Protein AF-A0A2G9TS19-F1 (afdb_monomer_lite)

Radius of gyration: 17.29 Å; chains: 1; bounding box: 37×50×52 Å

InterPro domains:
  IPR014044 CAP domain [PF00188] (20-133)
  IPR035940 CAP superfamily [G3DSA:3.40.33.10] (3-143)
  IPR035940 CAP superfamily [SSF55797] (20-141)

Structure (mmCIF, N/CA/C/O backbone):
data_AF-A0A2G9TS19-F1
#
_entry.id   AF-A0A2G9TS19-F1
#
loop_
_atom_site.group_PDB
_atom_site.id
_atom_site.type_symbol
_atom_site.label_atom_id
_atom_site.label_alt_id
_atom_site.label_comp_id
_atom_site.label_asym_id
_atom_site.label_entity_id
_atom_site.label_seq_id
_atom_site.pdbx_PDB_ins_code
_atom_site.Cartn_x
_atom_site.Cartn_y
_atom_site.Cartn_z
_atom_site.occupancy
_atom_site.B_iso_or_equiv
_atom_site.auth_seq_id
_atom_site.auth_comp_id
_atom_site.auth_asym_id
_atom_site.auth_atom_id
_atom_site.pdbx_PDB_model_num
ATOM 1 N N . MET A 1 1 ? 14.773 34.772 13.273 1.00 31.61 1 MET A N 1
ATOM 2 C CA . MET A 1 1 ? 13.857 34.567 12.132 1.00 31.61 1 MET A CA 1
ATOM 3 C C . MET A 1 1 ? 13.260 33.200 12.382 1.00 31.61 1 MET A C 1
ATOM 5 O O . MET A 1 1 ? 13.801 32.206 11.925 1.00 31.61 1 MET A O 1
ATOM 9 N N . ASP A 1 2 ? 12.284 33.171 13.287 1.00 27.72 2 ASP A N 1
ATOM 10 C CA . ASP A 1 2 ? 11.732 31.943 13.853 1.00 27.72 2 ASP A CA 1
ATOM 11 C C . ASP A 1 2 ? 10.590 31.447 12.974 1.00 27.72 2 ASP A C 1
ATOM 13 O O . ASP A 1 2 ? 9.662 32.193 12.662 1.00 27.72 2 ASP A O 1
ATOM 17 N N . ILE A 1 3 ? 10.690 30.190 12.556 1.00 34.50 3 ILE A N 1
ATOM 18 C CA . ILE A 1 3 ? 9.615 29.451 11.905 1.00 34.50 3 ILE A CA 1
ATOM 19 C C . ILE A 1 3 ? 8.930 28.673 13.028 1.00 34.50 3 ILE A C 1
ATOM 21 O O . ILE A 1 3 ? 9.513 27.746 13.585 1.00 34.50 3 ILE A O 1
ATOM 25 N N . THR A 1 4 ? 7.720 29.079 13.404 1.00 34.38 4 THR A N 1
ATOM 26 C CA . THR A 1 4 ? 6.862 28.320 14.318 1.00 34.38 4 THR A CA 1
ATOM 27 C C . THR A 1 4 ? 6.259 27.145 13.554 1.00 34.38 4 THR A C 1
ATOM 29 O O . THR A 1 4 ? 5.317 27.317 12.780 1.00 34.38 4 THR A O 1
ATOM 32 N N . ASP A 1 5 ? 6.837 25.965 13.746 1.00 35.53 5 ASP A N 1
ATOM 33 C CA . ASP A 1 5 ? 6.286 24.688 13.304 1.00 35.53 5 ASP A CA 1
ATOM 34 C C . ASP A 1 5 ? 5.211 24.259 14.319 1.00 35.53 5 ASP A C 1
ATOM 36 O O . ASP A 1 5 ? 5.504 23.656 15.352 1.00 35.53 5 ASP A O 1
ATOM 40 N N . GLU A 1 6 ? 3.956 24.663 14.092 1.00 36.78 6 GLU A N 1
ATOM 41 C CA . GLU A 1 6 ? 2.808 24.144 14.845 1.00 36.78 6 GLU A CA 1
ATOM 42 C C . GLU A 1 6 ? 2.527 22.700 14.401 1.00 36.78 6 GLU A C 1
ATOM 44 O O . GLU A 1 6 ? 1.598 22.412 13.644 1.00 36.78 6 GLU A O 1
ATOM 49 N N . GLY A 1 7 ? 3.367 21.776 14.871 1.00 35.38 7 GLY A N 1
ATOM 50 C CA . GLY A 1 7 ? 3.119 20.345 14.783 1.00 35.38 7 GLY A CA 1
ATOM 51 C C . GLY A 1 7 ? 1.846 19.993 15.553 1.00 35.38 7 GLY A C 1
ATOM 52 O O . GLY A 1 7 ? 1.755 20.192 16.764 1.00 35.38 7 GLY A O 1
ATOM 53 N N . VAL A 1 8 ? 0.840 19.481 14.844 1.00 40.09 8 VAL A N 1
ATOM 54 C CA . VAL A 1 8 ? -0.404 18.974 15.433 1.00 40.09 8 VAL A CA 1
ATOM 55 C C . VAL A 1 8 ? -0.079 17.690 16.200 1.00 40.09 8 VAL A C 1
ATOM 57 O O . VAL A 1 8 ? 0.056 16.622 15.607 1.00 40.09 8 VAL A O 1
ATOM 60 N N . TYR A 1 9 ? 0.062 17.790 17.521 1.00 40.66 9 TYR A N 1
ATOM 61 C CA . TYR A 1 9 ? 0.188 16.625 18.395 1.00 40.66 9 TYR A CA 1
ATOM 62 C C . TYR A 1 9 ? -1.145 15.868 18.419 1.00 40.66 9 TYR A C 1
ATOM 64 O O . TYR A 1 9 ? -2.162 16.403 18.860 1.00 40.66 9 TYR A O 1
ATOM 72 N N . LEU A 1 10 ? -1.158 14.619 17.941 1.00 47.22 10 LEU A N 1
ATOM 73 C CA . LEU A 1 10 ? -2.278 13.707 18.184 1.00 47.22 10 LEU A CA 1
ATOM 74 C C . LEU A 1 10 ? -2.432 13.546 19.709 1.00 47.22 10 LEU A C 1
ATOM 76 O O . LEU A 1 10 ? -1.414 13.414 20.393 1.00 47.22 10 LEU A O 1
ATOM 80 N N . PRO A 1 11 ? -3.658 13.603 20.265 1.00 46.97 11 PRO A N 1
ATOM 81 C CA . PRO A 1 11 ? -3.853 13.450 21.704 1.00 46.97 11 PRO A CA 1
ATOM 82 C C . PRO A 1 11 ? -3.245 12.122 22.182 1.00 46.97 11 PRO A C 1
ATOM 84 O O . PRO A 1 11 ? -3.285 11.138 21.447 1.00 46.97 11 PRO A O 1
ATOM 87 N N . GLU A 1 12 ? -2.703 12.096 23.406 1.00 43.81 12 GLU A N 1
ATOM 88 C CA . GLU A 1 12 ? -2.077 10.933 24.069 1.00 43.81 12 GLU A CA 1
ATOM 89 C C . GLU A 1 12 ? -3.069 9.779 24.367 1.00 43.81 12 GLU A C 1
ATOM 91 O O . GLU A 1 12 ? -3.023 9.131 25.415 1.00 43.81 12 GLU A O 1
ATOM 96 N N . GLU A 1 13 ? -3.994 9.469 23.461 1.00 48.56 13 GLU A N 1
ATOM 97 C CA . GLU A 1 13 ? -4.680 8.183 23.464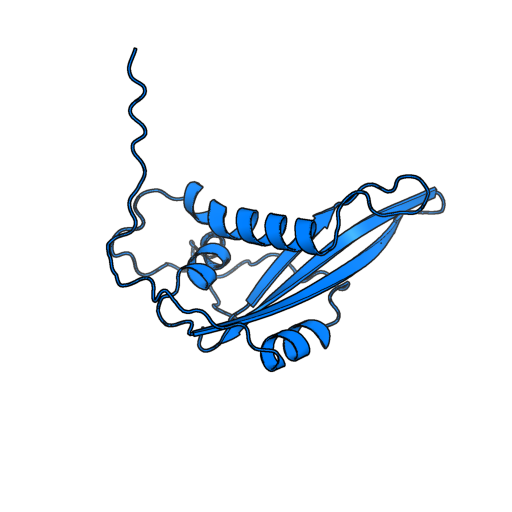 1.00 48.56 13 GLU A CA 1
ATOM 98 C C . GLU A 1 13 ? -3.676 7.119 23.030 1.00 48.56 13 GLU A C 1
ATOM 100 O O . GLU A 1 13 ? -3.582 6.794 21.854 1.00 48.56 13 GLU A O 1
ATOM 105 N N . LYS A 1 14 ? -2.887 6.639 24.004 1.00 44.81 14 LYS A N 1
ATOM 106 C CA . LYS A 1 14 ? -2.014 5.454 23.971 1.00 44.81 14 LYS A CA 1
ATOM 107 C C . LYS A 1 14 ? -1.903 4.827 22.577 1.00 44.81 14 LYS A C 1
ATOM 109 O O . LYS A 1 14 ? -2.549 3.813 22.300 1.00 44.81 14 LYS A O 1
ATOM 114 N N . LEU A 1 15 ? -1.060 5.406 21.720 1.00 50.53 15 LEU A N 1
ATOM 115 C CA . LEU A 1 15 ? -0.482 4.665 20.606 1.00 50.53 15 LEU A CA 1
ATOM 116 C C . LEU A 1 15 ? 0.219 3.472 21.261 1.00 50.53 15 LEU A C 1
ATOM 118 O O . LEU A 1 15 ? 1.253 3.637 21.904 1.00 50.53 15 LEU A O 1
ATOM 122 N N . LYS A 1 16 ? -0.414 2.292 21.247 1.00 50.72 16 LYS A N 1
ATOM 123 C CA . LYS A 1 16 ? 0.218 1.072 21.749 1.00 50.72 16 LYS A CA 1
ATOM 124 C C . LYS A 1 16 ? 1.478 0.877 20.908 1.00 50.72 16 LYS A C 1
ATOM 126 O O . LYS A 1 16 ? 1.375 0.689 19.702 1.00 50.72 16 LYS A O 1
ATOM 131 N N . GLU A 1 17 ? 2.637 0.905 21.557 1.00 57.22 17 GLU A N 1
ATOM 132 C CA . GLU A 1 17 ? 3.958 0.802 20.919 1.00 57.22 17 GLU A CA 1
ATOM 133 C C . GLU A 1 17 ? 4.205 -0.519 20.166 1.00 57.22 17 GLU A C 1
ATOM 135 O O . GLU A 1 17 ? 5.204 -0.629 19.465 1.00 57.22 17 GLU A O 1
ATOM 140 N N . ASN A 1 18 ? 3.304 -1.505 20.234 1.00 65.94 18 ASN A N 1
ATOM 141 C CA . ASN A 1 18 ? 3.554 -2.852 19.721 1.00 65.94 18 ASN A CA 1
ATOM 142 C C . ASN A 1 18 ? 2.454 -3.310 18.750 1.00 65.94 18 ASN A C 1
ATOM 144 O O . ASN A 1 18 ? 1.626 -4.149 19.100 1.00 65.94 18 ASN A O 1
ATOM 148 N N . GLN A 1 19 ? 2.439 -2.766 17.530 1.00 76.88 19 GLN A N 1
ATOM 149 C CA . GLN A 1 19 ? 1.893 -3.523 16.400 1.00 76.88 19 GLN A CA 1
ATOM 150 C C . GLN A 1 19 ? 2.912 -4.605 16.040 1.00 76.88 19 GLN A C 1
ATOM 152 O O . GLN A 1 19 ? 4.034 -4.294 15.643 1.00 76.88 19 GLN A O 1
ATOM 157 N N . GLU A 1 20 ? 2.541 -5.869 16.209 1.00 89.69 20 GLU A N 1
ATOM 158 C CA . GLU A 1 20 ? 3.404 -6.996 15.866 1.00 89.69 20 GLU A CA 1
ATOM 159 C C . GLU A 1 20 ? 3.247 -7.373 14.391 1.00 89.69 20 GLU A C 1
ATOM 161 O O . GLU A 1 20 ? 2.183 -7.220 13.784 1.00 89.69 20 GLU A O 1
ATOM 166 N N . TYR A 1 21 ? 4.322 -7.870 13.788 1.00 90.44 21 TYR A N 1
ATOM 167 C CA . TYR A 1 21 ? 4.238 -8.408 12.440 1.00 90.44 21 TYR A CA 1
ATOM 168 C C . TYR A 1 21 ? 3.600 -9.802 12.473 1.00 90.44 21 TYR A C 1
ATOM 170 O O . TYR A 1 21 ? 4.055 -10.675 13.211 1.00 90.44 21 TYR A O 1
ATOM 178 N N . ASP A 1 22 ? 2.565 -10.018 11.664 1.00 95.44 22 ASP A N 1
ATOM 179 C CA . ASP A 1 22 ? 1.796 -11.263 11.621 1.00 95.44 22 ASP A CA 1
ATOM 180 C C . ASP A 1 22 ? 1.935 -11.938 10.247 1.00 95.44 22 ASP A C 1
ATOM 182 O O . ASP A 1 22 ? 1.425 -11.463 9.225 1.00 95.44 22 ASP A O 1
ATOM 186 N N . CYS A 1 23 ? 2.613 -13.088 10.236 1.00 94.94 23 CYS A N 1
ATOM 187 C CA . CYS A 1 23 ? 2.866 -13.873 9.030 1.00 94.94 23 CYS A CA 1
ATOM 188 C C . CYS A 1 23 ? 1.587 -14.427 8.379 1.00 94.94 23 CYS A C 1
ATOM 190 O O . CYS A 1 23 ? 1.579 -14.703 7.180 1.00 94.94 23 CYS A O 1
ATOM 192 N N . ASP A 1 24 ? 0.505 -14.631 9.130 1.00 96.75 24 ASP A N 1
ATOM 193 C CA . ASP A 1 24 ? -0.763 -15.090 8.565 1.00 96.75 24 ASP A CA 1
ATOM 194 C C . ASP A 1 24 ? -1.521 -13.934 7.903 1.00 96.75 24 ASP A C 1
ATOM 196 O O . ASP A 1 24 ? -2.157 -14.135 6.862 1.00 96.75 24 ASP A O 1
ATOM 200 N N . LEU A 1 25 ? -1.384 -12.704 8.413 1.00 95.81 25 LEU A N 1
ATOM 201 C CA . LEU A 1 25 ? -1.838 -11.499 7.708 1.00 95.81 25 LEU A CA 1
ATOM 202 C C . LEU A 1 25 ? -1.014 -11.222 6.442 1.00 95.81 25 LEU A C 1
ATOM 204 O O . LEU A 1 25 ? -1.596 -10.847 5.422 1.00 95.81 25 LEU A O 1
ATOM 208 N N . GLU A 1 26 ? 0.301 -11.457 6.463 1.00 95.81 26 GLU A N 1
ATOM 209 C CA . GLU A 1 26 ? 1.149 -11.405 5.262 1.00 95.81 26 GLU A CA 1
ATOM 210 C C . GLU A 1 26 ? 0.681 -12.424 4.226 1.00 95.81 26 GLU A C 1
ATOM 212 O O . GLU A 1 26 ? 0.398 -12.057 3.086 1.00 95.81 26 GLU A O 1
ATOM 217 N N . LYS A 1 27 ? 0.523 -13.697 4.618 1.00 96.06 27 LYS A N 1
ATOM 218 C CA . LYS A 1 27 ? -0.009 -14.727 3.716 1.00 96.06 27 LYS A CA 1
ATOM 219 C C . LYS A 1 27 ? -1.361 -14.300 3.171 1.00 96.06 27 LYS A C 1
ATOM 221 O O . LYS A 1 27 ? -1.593 -14.420 1.973 1.00 96.06 27 LYS A O 1
ATOM 226 N N . LYS A 1 28 ? -2.261 -13.787 4.011 1.00 95.62 28 LYS A N 1
ATOM 227 C CA . LYS A 1 28 ? -3.568 -13.289 3.568 1.00 95.62 28 LYS A CA 1
ATOM 228 C C . LYS A 1 28 ? -3.432 -12.182 2.520 1.00 95.62 28 LYS A C 1
ATOM 230 O O . LYS A 1 28 ? -4.212 -12.178 1.569 1.00 95.62 28 LYS A O 1
ATOM 235 N N . ALA A 1 29 ? -2.473 -11.268 2.681 1.00 95.69 29 ALA A N 1
ATOM 236 C CA . ALA A 1 29 ? -2.153 -10.258 1.678 1.00 95.69 29 ALA A CA 1
ATOM 237 C C . ALA A 1 29 ? -1.646 -10.908 0.383 1.00 95.69 29 ALA A C 1
ATOM 239 O O . ALA A 1 29 ? -2.220 -10.656 -0.670 1.00 95.69 29 ALA A O 1
ATOM 240 N N . ALA A 1 30 ? -0.656 -11.797 0.471 1.00 93.44 30 ALA A N 1
ATOM 241 C CA . ALA A 1 30 ? -0.008 -12.446 -0.670 1.00 93.44 30 ALA A CA 1
ATOM 242 C C . ALA A 1 30 ? -0.925 -13.391 -1.470 1.00 93.44 30 ALA A C 1
ATOM 244 O O . ALA A 1 30 ? -0.696 -13.606 -2.654 1.00 93.44 30 ALA A O 1
ATOM 245 N N . HIS A 1 31 ? -1.973 -13.949 -0.853 1.00 93.19 31 HIS A N 1
ATOM 246 C CA . HIS A 1 31 ? -2.976 -14.766 -1.553 1.00 93.19 31 HIS A CA 1
ATOM 247 C C . HIS A 1 31 ? -3.978 -13.936 -2.375 1.00 93.19 31 HIS A C 1
ATOM 249 O O . HIS A 1 31 ? -4.804 -14.512 -3.084 1.00 93.19 31 HIS A O 1
ATOM 255 N N . GLN A 1 32 ? -3.971 -12.604 -2.262 1.00 92.25 32 GLN A N 1
ATOM 256 C CA . GLN A 1 32 ? -4.761 -11.750 -3.149 1.00 92.25 32 GLN A CA 1
ATOM 257 C C . GLN A 1 32 ? -4.058 -11.608 -4.503 1.00 92.25 32 GLN A C 1
ATOM 259 O O . GLN A 1 32 ? -2.835 -11.647 -4.587 1.00 92.25 32 GLN A O 1
ATOM 264 N N . ASP A 1 33 ? -4.822 -11.367 -5.567 1.00 91.62 33 ASP A N 1
ATOM 265 C CA . ASP A 1 33 ? -4.244 -10.872 -6.817 1.00 91.62 33 ASP A CA 1
ATOM 266 C C . ASP A 1 33 ? -3.913 -9.379 -6.656 1.00 91.62 33 ASP A C 1
ATOM 268 O O . ASP A 1 33 ? -4.773 -8.512 -6.831 1.00 91.62 33 ASP A O 1
ATOM 272 N N . LEU A 1 34 ? -2.668 -9.086 -6.264 1.00 90.44 34 LEU A N 1
ATOM 273 C CA . LEU A 1 34 ? -2.184 -7.721 -6.033 1.00 90.44 34 LEU A CA 1
ATOM 274 C C . LEU A 1 34 ? -2.134 -6.884 -7.320 1.00 90.44 34 LEU A C 1
ATOM 276 O O . LEU A 1 34 ? -2.251 -5.655 -7.265 1.00 90.44 34 LEU A O 1
ATOM 280 N N . CYS A 1 35 ? -1.960 -7.524 -8.477 1.00 91.94 35 CYS A N 1
ATOM 281 C CA . CYS A 1 35 ? -1.836 -6.817 -9.745 1.00 91.94 35 CYS A CA 1
ATOM 282 C C . CYS A 1 35 ? -3.186 -6.393 -10.322 1.00 91.94 35 CYS A C 1
ATOM 284 O O . CYS A 1 35 ? -3.240 -5.418 -11.080 1.00 91.94 35 CYS A O 1
ATOM 286 N N . THR A 1 36 ? -4.283 -7.005 -9.878 1.00 92.62 36 THR A N 1
ATOM 287 C CA . THR A 1 36 ? -5.623 -6.459 -10.090 1.00 92.62 36 THR A CA 1
ATOM 288 C C . THR A 1 36 ? -5.849 -5.237 -9.196 1.00 92.62 36 THR A C 1
ATOM 290 O O . THR A 1 36 ? -6.079 -5.335 -7.990 1.00 92.62 36 THR A O 1
ATOM 293 N N . LYS A 1 37 ? -5.821 -4.040 -9.802 1.00 90.56 37 LYS A N 1
ATOM 294 C CA . LYS A 1 37 ? -6.006 -2.783 -9.065 1.00 90.56 37 LYS A CA 1
ATOM 295 C C . LYS A 1 37 ? -7.364 -2.732 -8.362 1.00 90.56 37 LYS A C 1
ATOM 297 O O . LYS A 1 37 ? -8.410 -2.592 -8.990 1.00 90.56 37 LYS A O 1
ATOM 302 N N . ILE A 1 38 ? -7.320 -2.728 -7.036 1.00 90.50 38 ILE A N 1
ATOM 303 C CA . ILE A 1 38 ? -8.427 -2.367 -6.154 1.00 90.50 38 ILE A CA 1
ATOM 304 C C . ILE A 1 38 ? -8.859 -0.920 -6.469 1.00 90.50 38 ILE A C 1
ATOM 306 O O . ILE A 1 38 ? -8.019 -0.013 -6.397 1.00 90.50 38 ILE A O 1
ATOM 310 N N . PRO A 1 39 ? -10.148 -0.679 -6.784 1.00 89.38 39 PRO A N 1
ATOM 311 C CA . PRO A 1 39 ? -10.675 0.661 -7.025 1.00 89.38 39 PRO A CA 1
ATOM 312 C C . PRO A 1 39 ? -10.422 1.610 -5.845 1.00 89.38 39 PRO A C 1
ATOM 314 O O . PRO A 1 39 ? -10.358 1.148 -4.703 1.00 89.38 39 PRO A O 1
ATOM 317 N N . PRO A 1 40 ? -10.297 2.930 -6.066 1.00 87.12 40 PRO A N 1
ATOM 318 C CA . PRO A 1 40 ? -10.208 3.902 -4.978 1.00 87.12 40 PRO A CA 1
ATOM 319 C C . PRO A 1 40 ? -11.399 3.797 -4.017 1.00 87.12 40 PRO A C 1
ATOM 321 O O . PRO A 1 40 ? -12.517 3.506 -4.437 1.00 87.12 40 PRO A O 1
ATOM 324 N N . ARG A 1 41 ? -11.169 4.076 -2.729 1.00 86.94 41 ARG A N 1
ATOM 325 C CA . ARG A 1 41 ? -12.249 4.153 -1.733 1.00 86.94 41 ARG A CA 1
ATOM 326 C C . ARG A 1 41 ? -13.208 5.286 -2.092 1.00 86.94 41 ARG A C 1
ATOM 328 O O . ARG A 1 41 ? -12.762 6.386 -2.414 1.00 86.94 41 ARG A O 1
ATOM 335 N N . THR A 1 42 ? -14.503 5.015 -1.993 1.00 87.56 42 THR A N 1
ATOM 336 C CA . THR A 1 42 ? -15.579 5.992 -2.225 1.00 87.56 42 THR A CA 1
ATOM 337 C C . THR A 1 42 ? -16.418 6.252 -0.975 1.00 87.56 42 THR A C 1
ATOM 339 O O . THR A 1 42 ? -17.220 7.181 -0.958 1.00 87.56 42 THR A O 1
ATOM 342 N N . ASP A 1 43 ? -16.232 5.444 0.067 1.00 85.94 43 ASP A N 1
ATOM 343 C CA . ASP A 1 43 ? -17.001 5.438 1.302 1.00 85.94 43 ASP A CA 1
ATOM 344 C C . ASP A 1 43 ? -16.144 5.051 2.517 1.00 85.94 43 ASP A C 1
ATOM 346 O O . ASP A 1 43 ? -15.027 4.536 2.407 1.00 85.94 43 ASP A O 1
ATOM 350 N N . PHE A 1 44 ? -16.665 5.360 3.707 1.00 82.56 44 PHE A N 1
ATOM 351 C CA . PHE A 1 44 ? -16.005 5.055 4.971 1.00 82.56 44 PHE A CA 1
ATOM 352 C C . PHE A 1 44 ? -16.343 3.626 5.399 1.00 82.56 44 PHE A C 1
ATOM 354 O O . PHE A 1 44 ? -17.246 3.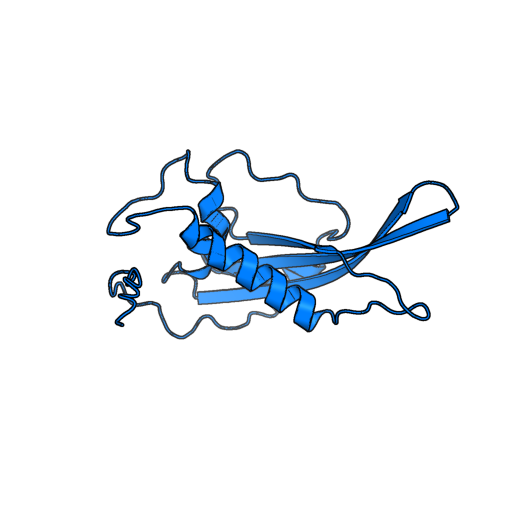403 6.204 1.00 82.56 44 PHE A O 1
ATOM 361 N N . GLU A 1 45 ? -15.635 2.657 4.826 1.00 83.38 45 GLU A N 1
ATOM 362 C CA . GLU A 1 45 ? -15.708 1.257 5.234 1.00 83.38 45 GLU A CA 1
ATOM 363 C C . GLU A 1 45 ? -14.330 0.789 5.742 1.00 83.38 45 GLU A C 1
ATOM 365 O O . GLU A 1 45 ? -13.392 0.639 4.945 1.00 83.38 45 GLU A O 1
ATOM 370 N N . PRO A 1 46 ? -14.164 0.565 7.061 1.00 74.75 46 PRO A N 1
ATOM 371 C CA . PRO A 1 46 ? -12.916 0.067 7.625 1.00 74.75 46 PRO A CA 1
ATOM 372 C C . PRO A 1 46 ? -12.761 -1.423 7.295 1.00 74.75 46 PRO A C 1
ATOM 374 O O . PRO A 1 46 ? -13.076 -2.308 8.080 1.00 74.75 46 PRO A O 1
ATOM 377 N N . ARG A 1 47 ? -12.260 -1.720 6.092 1.00 80.75 47 ARG A N 1
ATOM 378 C CA . ARG A 1 47 ? -12.029 -3.099 5.616 1.00 80.75 47 ARG A CA 1
ATOM 379 C C . ARG A 1 47 ? -10.776 -3.760 6.203 1.00 80.75 47 ARG A C 1
ATOM 381 O O . ARG A 1 47 ? -10.349 -4.802 5.709 1.00 80.75 47 ARG A O 1
ATOM 388 N N . GLY A 1 48 ? -10.138 -3.127 7.187 1.00 88.88 48 GLY A N 1
ATOM 389 C CA . GLY A 1 48 ? -8.918 -3.629 7.815 1.00 88.88 48 GLY A CA 1
ATOM 390 C C . GLY A 1 48 ? -7.742 -3.810 6.863 1.00 88.88 48 GLY A C 1
ATOM 391 O O . GLY A 1 48 ? -6.950 -4.732 7.040 1.00 88.88 48 GLY A O 1
ATOM 392 N N . ARG A 1 49 ? -7.652 -2.977 5.820 1.00 93.38 49 ARG A N 1
ATOM 393 C CA . ARG A 1 49 ? -6.586 -3.066 4.821 1.00 93.38 49 ARG A CA 1
ATOM 394 C C . ARG A 1 49 ? -6.198 -1.719 4.244 1.00 93.38 49 ARG A C 1
ATOM 396 O O . ARG A 1 49 ? -7.066 -0.864 4.040 1.00 93.38 49 ARG A O 1
ATOM 403 N N . ASN A 1 50 ? -4.929 -1.601 3.877 1.00 95.62 50 ASN A N 1
ATOM 404 C CA . ASN A 1 50 ? -4.372 -0.510 3.090 1.00 95.62 50 ASN A CA 1
ATOM 405 C C . ASN A 1 50 ? -3.724 -1.030 1.816 1.00 95.62 50 ASN A C 1
ATOM 407 O O . ASN A 1 50 ? -3.193 -2.131 1.802 1.00 95.62 50 ASN A O 1
ATOM 411 N N . TYR A 1 51 ? -3.809 -0.248 0.741 1.00 96.38 51 TYR A N 1
ATOM 412 C CA . TYR A 1 51 ? -3.211 -0.598 -0.541 1.00 96.38 51 TYR A CA 1
ATOM 413 C C . TYR A 1 51 ? -2.662 0.639 -1.248 1.00 96.38 51 TYR A C 1
ATOM 415 O O . TYR A 1 51 ? -3.187 1.743 -1.072 1.00 96.38 51 TYR A O 1
ATOM 423 N N . ALA A 1 52 ? -1.606 0.443 -2.030 1.00 96.38 52 ALA A N 1
ATOM 424 C CA . ALA A 1 52 ? -0.951 1.473 -2.827 1.00 96.38 52 ALA A CA 1
ATOM 425 C C . ALA A 1 52 ? -0.366 0.873 -4.112 1.00 96.38 52 ALA A C 1
ATOM 427 O O . ALA A 1 52 ? -0.119 -0.330 -4.194 1.00 96.38 52 ALA A O 1
ATOM 428 N N . TYR A 1 53 ? -0.137 1.729 -5.109 1.00 95.94 53 TYR A N 1
ATOM 429 C CA . TYR A 1 53 ? 0.466 1.351 -6.387 1.00 95.94 53 TYR A CA 1
ATOM 430 C C . TYR A 1 53 ? 1.609 2.310 -6.706 1.00 95.94 53 TYR A C 1
ATOM 432 O O . TYR A 1 53 ? 1.377 3.417 -7.195 1.00 95.94 53 TYR A O 1
ATOM 440 N N . ILE A 1 54 ? 2.837 1.888 -6.426 1.00 95.75 54 ILE A N 1
ATOM 441 C CA . ILE A 1 54 ? 4.027 2.732 -6.519 1.00 95.75 54 ILE A CA 1
ATOM 442 C C . ILE A 1 54 ? 4.681 2.520 -7.878 1.00 95.75 54 ILE A C 1
ATOM 444 O O . ILE A 1 54 ? 5.195 1.445 -8.180 1.00 95.75 54 ILE A O 1
ATOM 448 N N . THR A 1 55 ? 4.645 3.541 -8.731 1.00 93.56 55 THR A N 1
ATOM 449 C CA . THR A 1 55 ? 5.264 3.453 -10.061 1.00 93.56 55 THR A CA 1
ATOM 450 C C . THR A 1 55 ? 6.780 3.400 -9.926 1.00 93.56 55 THR A C 1
ATOM 452 O O . THR A 1 55 ? 7.360 4.166 -9.160 1.00 93.56 55 THR A O 1
ATOM 455 N N . THR A 1 56 ? 7.430 2.532 -10.700 1.00 90.44 56 THR A N 1
ATOM 456 C CA . THR A 1 56 ? 8.891 2.445 -10.731 1.00 90.44 56 THR A CA 1
ATOM 457 C C . THR A 1 56 ? 9.406 2.493 -12.169 1.00 90.44 56 THR A C 1
ATOM 459 O O . THR A 1 56 ? 8.895 1.766 -13.029 1.00 90.44 56 THR A O 1
ATOM 462 N N . PRO A 1 57 ? 10.390 3.357 -12.481 1.00 87.19 57 PRO A N 1
ATOM 463 C CA . PRO A 1 57 ? 11.051 3.303 -13.772 1.00 87.19 57 PRO A CA 1
ATOM 464 C C . PRO A 1 57 ? 11.891 2.027 -13.891 1.00 87.19 57 PRO A C 1
ATOM 466 O O . PRO A 1 57 ? 12.281 1.412 -12.895 1.00 87.19 57 PRO A O 1
ATOM 469 N N . ILE A 1 58 ? 12.184 1.645 -15.135 1.00 84.56 58 ILE A N 1
ATOM 470 C CA . ILE A 1 58 ? 13.042 0.504 -15.451 1.00 84.56 58 ILE A CA 1
ATOM 471 C C . ILE A 1 58 ? 14.343 1.006 -16.044 1.00 84.56 58 ILE A C 1
ATOM 473 O O . ILE A 1 58 ? 14.344 1.673 -17.076 1.00 84.56 58 ILE A O 1
ATOM 477 N N . LEU A 1 59 ? 15.446 0.641 -15.401 1.00 85.62 59 LEU A N 1
ATOM 478 C CA . LEU A 1 59 ? 16.794 0.909 -15.875 1.00 85.62 59 LEU A CA 1
ATOM 479 C C . LEU A 1 59 ? 17.527 -0.425 -16.006 1.00 85.62 59 LEU A C 1
ATOM 481 O O . LEU A 1 59 ? 17.538 -1.223 -15.072 1.00 85.62 59 LEU A O 1
ATOM 485 N N . ASN A 1 60 ? 18.112 -0.696 -17.176 1.00 86.81 60 ASN A N 1
ATOM 486 C CA . ASN A 1 60 ? 18.823 -1.953 -17.454 1.00 86.81 60 ASN A CA 1
ATOM 487 C C . ASN A 1 60 ? 17.996 -3.206 -17.097 1.00 86.81 60 ASN A C 1
ATOM 489 O O . ASN A 1 60 ? 18.485 -4.124 -16.441 1.00 86.81 60 ASN A O 1
ATOM 493 N N . PHE A 1 61 ? 16.721 -3.219 -17.506 1.00 82.62 61 PHE A N 1
ATOM 494 C CA . PHE A 1 61 ? 15.749 -4.293 -17.248 1.00 82.62 61 PHE A CA 1
ATOM 495 C C . PHE A 1 61 ? 15.386 -4.532 -15.770 1.00 82.62 61 PHE A C 1
ATOM 497 O O . PHE A 1 61 ? 14.684 -5.498 -15.466 1.00 82.62 61 PHE A O 1
ATOM 504 N N . ARG A 1 62 ? 15.787 -3.645 -14.851 1.00 85.94 62 ARG A N 1
ATOM 505 C CA . ARG A 1 62 ? 15.506 -3.759 -13.412 1.00 85.94 62 ARG A CA 1
ATOM 506 C C . ARG A 1 62 ? 14.656 -2.588 -12.900 1.00 85.94 62 ARG A C 1
ATOM 508 O O . ARG A 1 62 ? 14.838 -1.469 -13.385 1.00 85.94 62 ARG A O 1
ATOM 515 N N . PRO A 1 63 ? 13.734 -2.823 -11.945 1.00 88.81 63 PRO A N 1
ATOM 516 C CA . PRO A 1 63 ? 13.108 -1.754 -11.168 1.00 88.81 63 PRO A CA 1
ATOM 517 C C . PRO A 1 63 ? 14.162 -0.880 -10.500 1.00 88.81 63 PRO A C 1
ATOM 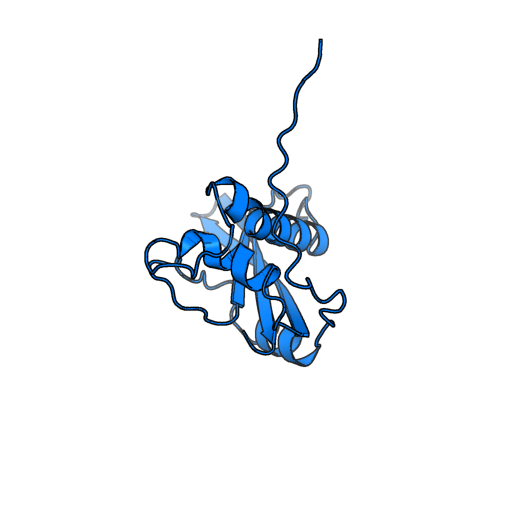519 O O . PRO A 1 63 ? 15.138 -1.394 -9.957 1.00 88.81 63 PRO A O 1
ATOM 522 N N . VAL A 1 64 ? 13.962 0.435 -10.545 1.00 92.44 64 VAL A N 1
ATOM 523 C CA . VAL A 1 64 ? 14.862 1.389 -9.880 1.00 92.44 64 VAL A CA 1
ATOM 524 C C . VAL A 1 64 ? 14.636 1.419 -8.368 1.00 92.44 64 VAL A C 1
ATOM 526 O O . VAL A 1 64 ? 15.578 1.688 -7.631 1.00 92.44 64 VAL A O 1
ATOM 529 N N . ILE A 1 65 ? 13.416 1.129 -7.905 1.00 93.44 65 ILE A N 1
ATOM 530 C CA . ILE A 1 65 ? 13.103 1.046 -6.469 1.00 93.44 65 ILE A CA 1
ATOM 531 C C . ILE A 1 65 ? 12.976 -0.417 -6.039 1.00 93.44 65 ILE A C 1
ATOM 533 O O . ILE A 1 65 ? 12.519 -1.264 -6.818 1.00 93.44 65 ILE A O 1
ATOM 537 N N . SER A 1 66 ? 13.380 -0.706 -4.805 1.00 94.56 66 SER A N 1
ATOM 538 C CA . SER A 1 66 ? 13.217 -2.025 -4.192 1.00 94.56 66 SER A CA 1
ATOM 539 C C . SER A 1 66 ? 11.765 -2.257 -3.728 1.00 94.56 66 SER A C 1
ATOM 541 O O . SER A 1 66 ? 11.014 -1.287 -3.556 1.00 94.56 66 SER A O 1
ATOM 543 N N . PRO A 1 67 ? 11.337 -3.516 -3.524 1.00 94.88 67 PRO A N 1
ATOM 544 C CA . PRO A 1 67 ? 10.067 -3.819 -2.862 1.00 94.88 67 PRO A CA 1
ATOM 545 C C . PRO A 1 67 ? 9.941 -3.155 -1.480 1.00 94.88 67 PRO A C 1
ATOM 547 O O . PRO A 1 67 ? 8.876 -2.646 -1.129 1.00 94.88 67 PRO A O 1
ATOM 550 N N . GLU A 1 68 ? 11.034 -3.103 -0.717 1.00 95.75 68 GLU A N 1
ATOM 551 C CA . GLU A 1 68 ? 11.105 -2.479 0.604 1.00 95.75 68 GLU A CA 1
ATOM 552 C C . GLU A 1 68 ? 10.878 -0.962 0.521 1.00 95.75 68 GLU A C 1
ATOM 554 O O . GLU A 1 68 ? 10.071 -0.410 1.274 1.00 95.75 68 GLU A O 1
ATOM 559 N N . ASP A 1 69 ? 11.512 -0.284 -0.441 1.00 96.75 69 ASP A N 1
ATOM 560 C CA . ASP A 1 69 ? 11.303 1.150 -0.680 1.00 96.75 69 ASP A CA 1
ATOM 561 C C . ASP A 1 69 ? 9.868 1.445 -1.130 1.00 96.75 69 ASP A C 1
ATOM 563 O O . ASP A 1 69 ? 9.289 2.466 -0.745 1.00 96.75 69 ASP A O 1
ATOM 567 N N . ALA A 1 70 ? 9.268 0.558 -1.929 1.00 97.06 70 ALA A N 1
ATOM 568 C CA . ALA A 1 70 ? 7.873 0.684 -2.334 1.00 97.06 70 ALA A CA 1
ATOM 569 C C . ALA A 1 70 ? 6.921 0.555 -1.134 1.00 97.06 70 ALA A C 1
ATOM 571 O O . ALA A 1 70 ? 5.999 1.363 -1.005 1.00 97.06 70 ALA A O 1
ATOM 572 N N . LEU A 1 71 ? 7.167 -0.395 -0.226 1.00 97.31 71 LEU A N 1
ATOM 573 C CA . LEU A 1 71 ? 6.410 -0.532 1.021 1.00 97.31 71 LEU A CA 1
ATOM 574 C C . LEU A 1 71 ? 6.556 0.712 1.908 1.00 97.31 71 LEU A C 1
ATOM 576 O O . LEU A 1 71 ? 5.552 1.262 2.360 1.00 97.31 71 LEU A O 1
ATOM 580 N N . LEU A 1 72 ? 7.782 1.204 2.114 1.00 96.75 72 LEU A N 1
ATOM 581 C CA . LEU A 1 72 ? 8.040 2.431 2.878 1.00 96.75 72 LEU A CA 1
ATOM 582 C C . LEU A 1 72 ? 7.343 3.648 2.261 1.00 96.75 72 LEU A C 1
ATOM 584 O O . LEU A 1 72 ? 6.753 4.453 2.982 1.00 96.75 72 LEU A O 1
ATOM 588 N N . THR A 1 73 ? 7.371 3.769 0.933 1.00 97.44 73 THR A N 1
ATOM 589 C CA . THR A 1 73 ? 6.678 4.843 0.210 1.00 97.44 73 THR A CA 1
ATOM 590 C C . THR A 1 73 ? 5.170 4.758 0.428 1.00 97.44 73 THR A C 1
ATOM 592 O O . THR A 1 73 ? 4.557 5.753 0.804 1.00 97.44 73 THR A O 1
ATOM 595 N N . ALA A 1 74 ? 4.577 3.570 0.283 1.00 97.69 74 ALA A N 1
ATOM 596 C CA . ALA A 1 74 ? 3.153 3.353 0.521 1.00 97.69 74 ALA A CA 1
ATOM 597 C C . ALA A 1 74 ? 2.738 3.718 1.956 1.00 97.69 74 ALA A C 1
ATOM 599 O O . ALA A 1 74 ? 1.751 4.426 2.154 1.00 97.69 74 ALA A O 1
ATOM 600 N N . MET A 1 75 ? 3.514 3.291 2.957 1.00 96.56 75 MET A N 1
ATOM 601 C CA . MET A 1 75 ? 3.242 3.608 4.362 1.00 96.56 75 MET A CA 1
ATOM 602 C C . MET A 1 75 ? 3.302 5.112 4.640 1.00 96.56 75 MET A C 1
ATOM 604 O O . MET A 1 75 ? 2.438 5.628 5.347 1.00 96.56 75 MET A O 1
ATOM 608 N N . ARG A 1 76 ? 4.269 5.829 4.054 1.00 96.56 76 ARG A N 1
ATOM 609 C CA . ARG A 1 76 ? 4.340 7.296 4.151 1.00 96.56 76 ARG A CA 1
ATOM 610 C C . ARG A 1 76 ? 3.129 7.961 3.507 1.00 96.56 76 ARG A C 1
ATOM 612 O O . ARG A 1 76 ? 2.499 8.795 4.142 1.00 96.56 76 ARG A O 1
ATOM 619 N N . GLU A 1 77 ? 2.743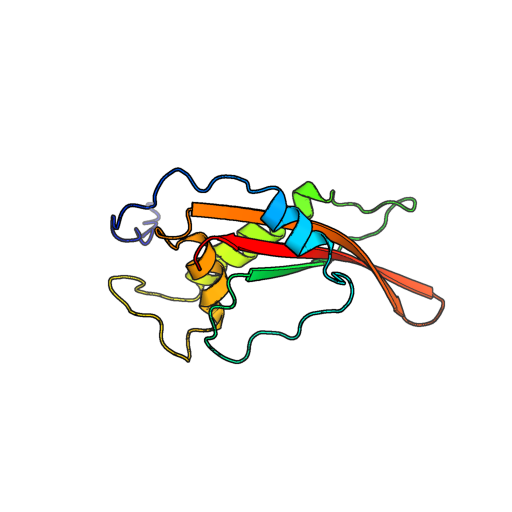 7.545 2.300 1.00 95.75 77 GLU A N 1
ATOM 620 C CA . GLU A 1 77 ? 1.557 8.087 1.622 1.00 95.75 77 GLU A CA 1
ATOM 621 C C . GLU A 1 77 ? 0.272 7.880 2.434 1.00 95.75 77 GLU A C 1
ATOM 623 O O . GLU A 1 77 ? -0.584 8.767 2.474 1.00 95.75 77 GLU A O 1
ATOM 628 N N . TRP A 1 78 ? 0.119 6.723 3.085 1.00 95.25 78 TRP A N 1
ATOM 629 C CA . TRP A 1 78 ? -1.015 6.453 3.967 1.00 95.25 78 TRP A CA 1
ATOM 630 C C . TRP A 1 78 ? -0.974 7.311 5.224 1.00 95.25 78 TRP A C 1
ATOM 632 O O . TRP A 1 78 ? -1.997 7.905 5.571 1.00 95.25 78 TRP A O 1
ATOM 642 N N . TRP A 1 79 ? 0.189 7.408 5.870 1.00 93.69 79 TRP A N 1
ATOM 643 C CA . TRP A 1 79 ? 0.383 8.242 7.048 1.00 93.69 79 TRP A CA 1
ATOM 644 C C . TRP A 1 79 ? 0.039 9.697 6.737 1.00 93.69 79 TRP A C 1
ATOM 646 O O . TRP A 1 79 ? -0.832 10.271 7.384 1.00 93.69 79 TRP A O 1
ATOM 656 N N . ASP A 1 80 ? 0.603 10.257 5.668 1.00 93.50 80 ASP A N 1
ATOM 657 C CA . ASP A 1 80 ? 0.447 11.654 5.248 1.00 93.50 80 ASP A CA 1
ATOM 658 C C . ASP A 1 80 ? -0.983 12.030 4.840 1.00 93.50 80 ASP A C 1
ATOM 660 O O . ASP A 1 80 ? -1.289 13.213 4.658 1.00 93.50 80 ASP A O 1
ATOM 664 N N . THR A 1 81 ? -1.913 11.071 4.743 1.00 90.25 81 THR A N 1
ATOM 665 C CA . THR A 1 81 ? -3.333 11.410 4.560 1.00 90.25 81 THR A CA 1
ATOM 666 C C . THR A 1 81 ? -3.868 12.294 5.690 1.00 90.25 81 THR A C 1
ATOM 668 O O . THR A 1 81 ? -4.745 13.122 5.421 1.00 90.25 81 THR A O 1
ATOM 671 N N . HIS A 1 82 ? -3.292 12.216 6.899 1.00 87.25 82 HIS A N 1
ATOM 672 C CA . HIS A 1 82 ? -3.632 13.102 8.017 1.00 87.25 82 HIS A CA 1
ATOM 673 C C . HIS A 1 82 ? -3.357 14.582 7.715 1.00 87.25 82 HIS A 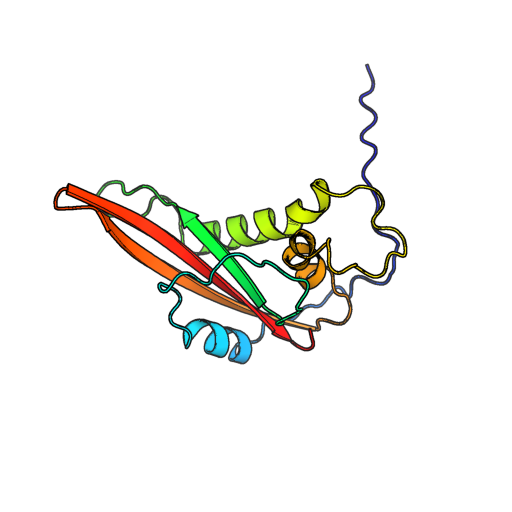C 1
ATOM 675 O O . HIS A 1 82 ? -4.144 15.431 8.119 1.00 87.25 82 HIS A O 1
ATOM 681 N N . LEU A 1 83 ? -2.319 14.905 6.930 1.00 87.44 83 LEU A N 1
ATOM 682 C CA . LEU A 1 83 ? -1.934 16.288 6.603 1.00 87.44 83 LEU A CA 1
ATOM 683 C C . LEU A 1 83 ? -3.012 17.036 5.810 1.00 87.44 83 LEU A C 1
ATOM 685 O O . LEU A 1 83 ? -3.036 18.265 5.768 1.00 87.44 83 LEU A O 1
ATOM 689 N N . ARG A 1 84 ? -3.926 16.303 5.167 1.00 80.88 84 ARG A N 1
ATOM 690 C CA . ARG A 1 84 ? -5.048 16.884 4.415 1.00 80.88 84 ARG A CA 1
ATOM 691 C C . ARG A 1 84 ? -6.200 17.324 5.318 1.00 80.88 84 ARG A C 1
ATOM 693 O O . ARG A 1 84 ? -7.167 17.896 4.818 1.00 80.88 84 ARG A O 1
ATOM 700 N N . TYR A 1 85 ? -6.109 17.058 6.618 1.00 73.81 85 TYR A N 1
ATOM 701 C CA . TYR A 1 85 ? -7.154 17.322 7.592 1.00 73.81 85 TYR A CA 1
ATOM 702 C C . TYR A 1 85 ? -6.586 18.098 8.779 1.00 73.81 85 TYR A C 1
ATOM 704 O O . TYR A 1 85 ? -5.545 17.768 9.334 1.00 73.81 85 TYR A O 1
ATOM 712 N N . ARG A 1 86 ? -7.294 19.153 9.187 1.00 68.88 86 ARG A N 1
ATOM 713 C CA . ARG A 1 86 ? -6.987 19.890 10.417 1.00 68.88 86 ARG A CA 1
ATOM 714 C C . ARG A 1 86 ? -7.888 19.390 11.544 1.00 68.88 86 ARG A C 1
ATOM 716 O O . ARG A 1 86 ? -9.064 19.128 11.308 1.00 68.88 86 ARG A O 1
ATOM 723 N N . GLY A 1 87 ? -7.347 19.323 12.761 1.00 61.59 87 GLY A N 1
ATOM 724 C CA . GLY A 1 87 ? -8.138 19.163 13.984 1.00 61.59 87 GLY A CA 1
ATOM 725 C C . GLY A 1 87 ? -8.554 17.735 14.341 1.00 61.59 87 GLY A C 1
ATOM 726 O O . GLY A 1 87 ? -9.676 17.560 14.796 1.00 61.59 87 GLY A O 1
ATOM 727 N N . LEU A 1 88 ? -7.668 16.739 14.203 1.00 66.44 88 LEU A N 1
ATOM 728 C CA . LEU A 1 88 ? -7.887 15.322 14.574 1.00 66.44 88 LEU A CA 1
ATOM 729 C C . LEU A 1 88 ? -8.095 15.054 16.087 1.00 66.44 88 LEU A C 1
ATOM 731 O O . LEU A 1 88 ? -7.914 13.934 16.554 1.00 66.44 88 LEU A O 1
ATOM 735 N N . HIS A 1 89 ? -8.500 16.051 16.872 1.00 59.25 89 HIS A N 1
ATOM 736 C CA . HIS A 1 89 ? -8.749 15.898 18.303 1.00 59.25 89 HIS A CA 1
ATOM 737 C C . HIS A 1 89 ? -10.172 15.401 18.565 1.00 59.25 89 HIS A C 1
ATOM 739 O O . HIS A 1 89 ? -11.140 16.087 18.243 1.00 59.25 89 HIS A O 1
ATOM 745 N N . GLY A 1 90 ? -10.302 14.224 19.185 1.00 58.03 90 GLY A N 1
ATOM 746 C CA . GLY A 1 90 ? -11.574 13.729 19.725 1.00 58.03 90 GLY A CA 1
ATOM 747 C C . GLY A 1 90 ? -12.682 13.503 18.691 1.00 58.03 90 GLY A C 1
ATOM 748 O O . GLY A 1 90 ? -13.854 13.434 19.060 1.00 58.03 90 GLY A O 1
ATOM 749 N N . ILE A 1 91 ? -12.347 13.408 17.399 1.00 60.56 91 ILE A N 1
ATOM 750 C CA . ILE A 1 91 ? -13.345 13.204 16.350 1.00 60.56 91 ILE A CA 1
ATOM 751 C C . ILE A 1 91 ? -13.532 11.718 16.071 1.00 60.56 91 ILE A C 1
ATOM 753 O O . ILE A 1 91 ? -12.602 11.018 15.680 1.00 60.56 91 ILE A O 1
ATOM 757 N N . THR A 1 92 ? -14.779 11.261 16.178 1.00 69.69 92 THR A N 1
ATOM 758 C CA . THR A 1 92 ? -15.210 10.040 15.493 1.00 69.69 92 THR A CA 1
ATOM 759 C C . THR A 1 92 ? -15.204 10.323 13.985 1.00 69.69 92 THR A C 1
ATOM 761 O O . THR A 1 92 ? -15.904 11.249 13.558 1.00 69.69 92 THR A O 1
ATOM 764 N N . PRO A 1 93 ? -14.438 9.576 13.170 1.00 70.94 93 PRO A N 1
ATOM 765 C CA . PRO A 1 93 ? -14.410 9.772 11.725 1.00 70.94 93 PRO A CA 1
ATOM 766 C C . PRO A 1 93 ? -15.812 9.704 11.107 1.00 70.94 93 PRO A C 1
ATOM 768 O O . PRO A 1 93 ? -16.622 8.845 11.463 1.00 70.94 93 PRO A O 1
ATOM 771 N N . GLN A 1 94 ? -16.115 10.601 10.170 1.00 74.75 94 GLN A N 1
ATOM 772 C CA . GLN A 1 94 ? -17.399 10.628 9.470 1.00 74.75 94 GLN A CA 1
ATOM 773 C C . GLN A 1 94 ? -17.296 9.944 8.105 1.00 74.75 94 GLN A C 1
ATOM 775 O O . GLN A 1 94 ? -16.217 9.772 7.543 1.00 74.75 94 GLN A O 1
ATOM 780 N N . LYS A 1 95 ? -18.444 9.634 7.486 1.00 77.25 95 LYS A N 1
ATOM 781 C CA . LYS A 1 95 ? -18.486 9.007 6.149 1.00 77.25 95 LYS A CA 1
ATOM 782 C C . LYS A 1 95 ? -17.685 9.761 5.077 1.00 77.25 95 LYS A C 1
ATOM 784 O O . LYS A 1 95 ? -17.107 9.146 4.186 1.00 77.25 95 LYS A O 1
ATOM 789 N N . LYS A 1 96 ? -17.639 11.092 5.169 1.00 81.06 96 LYS A N 1
ATOM 790 C CA . LYS A 1 96 ? -16.886 11.967 4.254 1.00 81.06 96 LYS A CA 1
ATOM 791 C C . LYS A 1 96 ? -15.362 11.879 4.430 1.00 81.06 96 LYS A C 1
ATOM 793 O O . LYS A 1 96 ? -14.625 12.294 3.541 1.00 81.06 96 LYS A O 1
ATOM 798 N N . ASP A 1 97 ? -14.899 11.306 5.538 1.00 81.81 97 ASP A N 1
ATOM 799 C CA . ASP A 1 97 ? -13.488 11.207 5.911 1.00 81.81 97 ASP A CA 1
ATOM 800 C C . ASP A 1 97 ? -12.855 9.899 5.418 1.00 81.81 97 ASP A C 1
ATOM 802 O O . ASP A 1 97 ? -11.798 9.492 5.884 1.00 81.81 97 ASP A O 1
ATOM 806 N N . TYR A 1 98 ? -13.467 9.223 4.439 1.00 86.19 98 TYR A N 1
ATOM 807 C CA . TYR A 1 98 ? -12.964 7.953 3.897 1.00 86.19 98 TYR A CA 1
ATOM 808 C C . TYR A 1 98 ? -11.524 8.034 3.368 1.00 86.19 98 TYR A C 1
ATOM 810 O O . TYR A 1 98 ? -10.828 7.024 3.285 1.00 86.19 98 TYR A O 1
ATOM 818 N N . ARG A 1 99 ? -11.058 9.238 3.017 1.00 88.31 99 ARG A N 1
ATOM 819 C CA . ARG A 1 99 ? -9.677 9.497 2.588 1.00 88.31 99 ARG A CA 1
ATOM 820 C C . ARG A 1 99 ? -8.666 9.434 3.734 1.00 88.31 99 ARG A C 1
ATOM 822 O O . ARG A 1 99 ? -7.494 9.234 3.445 1.00 88.31 99 ARG A O 1
ATOM 829 N N . LEU A 1 100 ? -9.111 9.579 4.985 1.00 89.12 100 LEU A N 1
ATOM 830 C CA . LEU A 1 100 ? -8.301 9.388 6.192 1.00 89.12 100 LEU A CA 1
ATOM 831 C C . LEU A 1 100 ? -8.181 7.927 6.607 1.00 89.12 100 LEU A C 1
ATOM 833 O O . LEU A 1 100 ? -7.334 7.622 7.439 1.00 89.12 100 LEU A O 1
ATOM 837 N N . LEU A 1 101 ? -9.004 7.024 6.057 1.00 89.62 101 LEU A N 1
ATOM 838 C CA . LEU A 1 101 ? -8.975 5.612 6.441 1.00 89.62 101 LEU A CA 1
ATOM 839 C C . LEU A 1 101 ? -7.558 5.025 6.449 1.00 89.62 101 LEU A C 1
ATOM 841 O O . LEU A 1 101 ? -7.247 4.343 7.418 1.00 89.62 101 LEU A O 1
ATOM 845 N N . PRO A 1 102 ? -6.671 5.300 5.470 1.00 92.94 102 PRO A N 1
ATOM 846 C CA . PRO A 1 102 ? -5.324 4.755 5.519 1.00 92.94 102 PRO A CA 1
ATOM 847 C C . PRO A 1 102 ? -4.525 5.152 6.759 1.00 92.94 102 PRO A C 1
ATOM 849 O O . PRO A 1 102 ? -3.968 4.268 7.409 1.00 92.94 102 PRO A O 1
ATOM 852 N N . PHE A 1 103 ? -4.535 6.435 7.123 1.00 91.25 103 PHE A N 1
ATOM 853 C CA . PHE A 1 103 ? -3.929 6.919 8.360 1.00 91.25 103 PHE A CA 1
ATOM 854 C C . PHE A 1 103 ? -4.617 6.328 9.593 1.00 91.25 103 PHE A C 1
ATOM 856 O O . PHE A 1 103 ? -3.942 5.819 10.481 1.00 91.25 103 PHE A O 1
ATOM 863 N N . LEU A 1 104 ? -5.953 6.333 9.633 1.00 88.62 104 LEU A N 1
ATOM 864 C CA . LEU A 1 104 ? -6.716 5.826 10.776 1.00 88.62 104 LEU A CA 1
ATOM 865 C C . LEU A 1 104 ? -6.453 4.341 11.032 1.00 88.62 104 LEU A C 1
ATOM 867 O O . LEU A 1 104 ? -6.398 3.940 12.185 1.00 88.62 104 LEU A O 1
ATOM 871 N N . MET A 1 105 ? -6.243 3.540 9.984 1.00 89.62 105 MET A N 1
ATOM 872 C CA . MET A 1 105 ? -5.852 2.137 10.134 1.00 89.62 105 MET A CA 1
ATOM 873 C C . MET A 1 105 ? -4.469 1.989 10.780 1.00 89.62 105 MET A C 1
ATOM 875 O O . MET A 1 105 ? -4.281 1.106 11.609 1.00 89.62 105 MET A O 1
ATOM 879 N N . MET A 1 106 ? -3.509 2.847 10.418 1.00 89.81 106 MET A N 1
ATOM 880 C CA . MET A 1 106 ? -2.159 2.824 10.995 1.00 89.81 106 MET A CA 1
ATOM 881 C C . MET A 1 106 ? -2.148 3.335 12.439 1.00 89.81 106 MET A C 1
ATOM 883 O O . MET A 1 106 ? -1.481 2.757 13.289 1.00 89.81 106 MET A O 1
ATOM 887 N N . ALA A 1 107 ? -2.909 4.395 12.715 1.00 87.75 107 ALA A N 1
ATOM 888 C CA . ALA A 1 107 ? -2.978 5.058 14.013 1.00 87.75 107 ALA A CA 1
ATOM 889 C C . ALA A 1 107 ? -3.981 4.413 14.990 1.00 87.75 107 ALA A C 1
ATOM 891 O O . ALA A 1 107 ? -4.134 4.888 16.115 1.00 87.75 107 ALA A O 1
ATOM 892 N N . ASN A 1 108 ? -4.688 3.349 14.591 1.00 84.56 108 ASN A N 1
ATOM 893 C CA . ASN A 1 108 ? -5.654 2.680 15.456 1.00 84.56 108 ASN A CA 1
ATOM 894 C C . ASN A 1 108 ? -4.934 1.953 16.603 1.00 84.56 108 ASN A C 1
ATOM 896 O O . ASN A 1 108 ? -4.391 0.865 16.420 1.00 84.56 108 ASN A O 1
ATOM 900 N N . GLY A 1 109 ? -5.003 2.506 17.818 1.00 80.56 109 GLY A N 1
ATOM 901 C CA . GLY A 1 109 ? -4.408 1.901 19.018 1.00 80.56 109 GLY A CA 1
ATOM 902 C C . GLY A 1 109 ? -4.998 0.540 19.428 1.00 80.56 109 GLY A C 1
ATOM 903 O O . GLY A 1 109 ? -4.470 -0.107 20.333 1.00 80.56 109 GLY A O 1
ATOM 904 N N . ARG A 1 110 ? -6.091 0.087 18.793 1.00 82.75 110 ARG A N 1
ATOM 905 C CA . ARG A 1 110 ? -6.652 -1.268 18.964 1.00 82.75 110 ARG A CA 1
ATOM 906 C C . ARG A 1 110 ? -6.097 -2.286 17.972 1.00 82.75 110 ARG A C 1
ATOM 908 O O . ARG A 1 110 ? -6.290 -3.481 18.186 1.00 82.75 110 ARG A O 1
ATOM 915 N N . THR A 1 111 ? -5.447 -1.832 16.906 1.00 86.38 111 THR A N 1
ATOM 916 C CA . THR A 1 111 ? -4.778 -2.711 15.955 1.00 86.38 111 THR A CA 1
ATOM 917 C C . THR A 1 111 ? -3.500 -3.234 16.589 1.00 86.38 111 THR A C 1
ATOM 919 O O . THR A 1 111 ? -2.623 -2.464 16.967 1.00 86.38 111 THR A O 1
ATOM 922 N N . GLU A 1 112 ? -3.415 -4.554 16.724 1.00 89.06 112 GLU A N 1
ATOM 923 C CA . GLU A 1 112 ? -2.315 -5.233 17.427 1.00 89.06 112 GLU A CA 1
ATOM 924 C C . GLU A 1 112 ? -1.347 -5.921 16.465 1.00 89.06 112 GLU A C 1
ATOM 926 O O . GLU A 1 112 ? -0.250 -6.285 16.872 1.00 89.06 112 GLU A O 1
ATOM 931 N N . ALA A 1 113 ? -1.735 -6.092 15.198 1.00 92.44 113 ALA A N 1
ATOM 932 C CA . ALA A 1 113 ? -0.917 -6.799 14.226 1.00 92.44 113 ALA A CA 1
ATOM 933 C C . ALA A 1 113 ? -1.055 -6.236 12.810 1.00 92.44 113 ALA A C 1
ATOM 935 O O . ALA A 1 113 ? -2.108 -5.704 12.442 1.00 92.44 113 ALA A O 1
ATOM 936 N N . VAL A 1 114 ? -0.011 -6.402 12.002 1.00 94.75 114 VAL A N 1
ATOM 937 C CA . VAL A 1 114 ? 0.009 -6.039 10.581 1.00 94.75 114 VAL A CA 1
ATOM 938 C C . VAL A 1 114 ? 0.761 -7.093 9.773 1.00 94.75 114 VAL A C 1
ATOM 940 O O . VAL A 1 114 ? 1.755 -7.646 10.228 1.00 94.75 114 VAL A O 1
ATOM 943 N N . GLY A 1 115 ? 0.302 -7.357 8.555 1.00 96.38 115 GLY A N 1
ATOM 944 C CA . GLY A 1 115 ? 1.032 -8.171 7.587 1.00 96.38 115 GLY A CA 1
ATOM 945 C C . GLY A 1 115 ? 0.819 -7.630 6.183 1.00 96.38 115 GLY A C 1
ATOM 946 O O . GLY A 1 115 ? -0.304 -7.265 5.819 1.00 96.38 115 GLY A O 1
ATOM 947 N N . CYS A 1 116 ? 1.897 -7.534 5.409 1.00 97.94 116 CYS A N 1
ATOM 948 C CA . CYS A 1 116 ? 1.900 -6.868 4.111 1.00 97.94 116 CYS A CA 1
ATOM 949 C C . CYS A 1 116 ? 2.490 -7.761 3.027 1.00 97.94 116 CYS A C 1
ATOM 951 O O . CYS A 1 116 ? 3.433 -8.495 3.278 1.00 97.94 116 CYS A O 1
ATOM 953 N N . ALA A 1 117 ? 1.979 -7.631 1.808 1.00 97.88 117 ALA A N 1
ATOM 954 C CA . ALA A 1 117 ? 2.575 -8.197 0.610 1.00 97.88 117 ALA A CA 1
ATOM 955 C C . ALA A 1 117 ? 2.919 -7.080 -0.377 1.00 97.88 117 ALA A C 1
ATOM 957 O O . ALA A 1 117 ? 2.210 -6.070 -0.477 1.00 97.88 117 ALA A O 1
ATOM 958 N N . VAL A 1 118 ? 4.010 -7.287 -1.107 1.00 97.50 118 VAL A N 1
ATOM 959 C CA . VAL A 1 118 ? 4.483 -6.403 -2.168 1.00 97.50 118 VAL A CA 1
ATOM 960 C C . VAL A 1 118 ? 4.734 -7.251 -3.400 1.00 97.50 118 VAL A C 1
ATOM 962 O O . VAL A 1 118 ? 5.437 -8.254 -3.312 1.00 97.50 118 VAL A O 1
ATOM 965 N N . ASP A 1 119 ? 4.189 -6.843 -4.541 1.00 95.81 119 ASP A N 1
ATOM 966 C CA . ASP A 1 119 ? 4.426 -7.532 -5.808 1.00 95.81 119 ASP A CA 1
ATOM 967 C C . ASP A 1 119 ? 4.720 -6.546 -6.940 1.00 95.81 119 ASP A C 1
ATOM 969 O O . ASP A 1 119 ? 4.215 -5.420 -6.952 1.00 95.81 119 ASP A O 1
ATOM 973 N N . LEU A 1 120 ? 5.563 -6.957 -7.887 1.00 94.06 120 LEU A N 1
ATOM 974 C CA . LEU A 1 120 ? 5.920 -6.159 -9.054 1.00 94.06 120 LEU A CA 1
ATOM 975 C C . LEU A 1 120 ? 4.963 -6.474 -10.204 1.00 94.06 120 LEU A C 1
ATOM 977 O O . LEU A 1 120 ? 5.048 -7.518 -10.846 1.00 94.06 120 LEU A O 1
ATOM 981 N N . CYS A 1 121 ? 4.115 -5.508 -10.523 1.00 93.12 121 CYS A N 1
ATOM 982 C CA . CYS A 1 121 ? 3.084 -5.613 -11.538 1.00 93.12 121 CYS A CA 1
ATOM 983 C C . CYS A 1 121 ? 3.456 -4.873 -12.824 1.00 93.12 121 CYS A C 1
ATOM 985 O O . CYS A 1 121 ? 4.280 -3.952 -12.845 1.00 93.12 121 CYS A O 1
ATOM 987 N N . TYR A 1 122 ? 2.794 -5.264 -13.911 1.00 87.38 122 TYR A N 1
ATOM 988 C CA . TYR A 1 122 ? 3.083 -4.820 -15.268 1.00 87.38 122 TYR A CA 1
ATOM 989 C C . TYR A 1 122 ? 1.796 -4.327 -15.931 1.00 87.38 122 TYR A C 1
ATOM 991 O O . TYR A 1 122 ? 0.757 -4.974 -15.839 1.00 87.38 122 TYR A O 1
ATOM 999 N N . VAL A 1 123 ? 1.863 -3.183 -16.611 1.00 78.19 123 VAL A N 1
ATOM 1000 C CA . VAL A 1 123 ? 0.820 -2.732 -17.539 1.00 78.19 123 VAL A CA 1
ATOM 1001 C C . VAL A 1 123 ? 1.429 -2.643 -18.923 1.00 78.19 123 VAL A C 1
ATOM 1003 O O . VAL A 1 123 ? 2.263 -1.769 -19.175 1.00 78.19 123 VAL A O 1
ATOM 1006 N N . ASP A 1 124 ? 0.973 -3.501 -19.825 1.00 68.00 124 ASP A N 1
ATOM 1007 C CA . ASP A 1 124 ? 1.310 -3.391 -21.236 1.00 68.00 124 ASP A CA 1
ATOM 1008 C C . ASP A 1 124 ? 0.455 -2.297 -21.873 1.00 68.00 124 ASP A C 1
ATOM 1010 O O . ASP A 1 124 ? -0.752 -2.446 -22.071 1.00 68.00 124 ASP A O 1
ATOM 1014 N N . LYS A 1 125 ? 1.078 -1.162 -22.198 1.00 60.16 125 LYS A N 1
ATOM 1015 C CA . LYS A 1 125 ? 0.486 -0.184 -23.109 1.00 60.16 125 LYS A CA 1
ATOM 1016 C C . LYS A 1 125 ? 1.092 -0.415 -24.487 1.00 60.16 125 LYS A C 1
ATOM 1018 O O . LYS A 1 125 ? 2.233 -0.033 -24.724 1.00 60.16 125 LYS A O 1
ATOM 1023 N N . ASN A 1 126 ? 0.318 -1.053 -25.368 1.00 51.56 126 ASN A N 1
ATOM 1024 C CA . ASN A 1 126 ? 0.533 -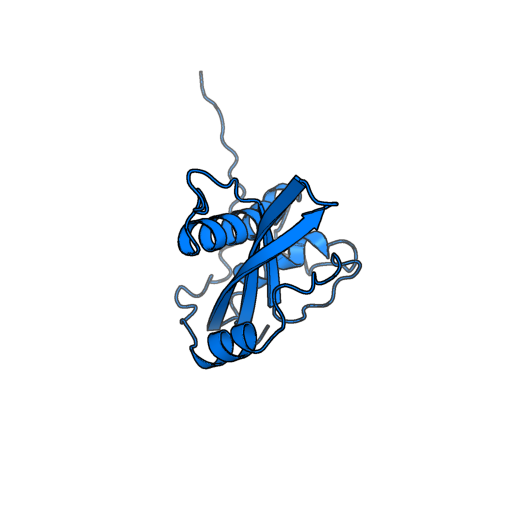1.175 -26.817 1.00 51.56 126 ASN A CA 1
ATOM 1025 C C . ASN A 1 126 ? 2.009 -1.255 -27.258 1.00 51.56 126 ASN A C 1
ATOM 1027 O O . ASN A 1 126 ? 2.625 -0.227 -27.528 1.00 51.56 126 ASN A O 1
ATOM 1031 N N . PHE A 1 127 ? 2.532 -2.480 -27.378 1.00 55.00 127 PHE A N 1
ATOM 1032 C CA . PHE A 1 127 ? 3.774 -2.912 -28.053 1.00 55.00 127 PHE A CA 1
ATOM 1033 C C . PHE A 1 127 ? 5.117 -2.217 -27.732 1.00 55.00 127 PHE A C 1
ATOM 1035 O O . PHE A 1 127 ? 6.142 -2.799 -28.060 1.00 55.00 127 PHE A O 1
ATOM 1042 N N . ASN A 1 128 ? 5.159 -1.056 -27.067 1.00 53.69 128 ASN A N 1
ATOM 1043 C CA . ASN A 1 128 ? 6.393 -0.289 -26.846 1.00 53.69 128 ASN A CA 1
ATOM 1044 C C . ASN A 1 128 ? 6.564 0.280 -25.423 1.00 53.69 128 ASN A C 1
ATOM 1046 O O . ASN A 1 128 ? 7.657 0.745 -25.104 1.00 53.69 128 ASN A O 1
ATOM 1050 N N . ALA A 1 129 ? 5.541 0.261 -24.556 1.00 58.22 129 ALA A N 1
ATOM 1051 C CA . ALA A 1 129 ? 5.664 0.786 -23.192 1.00 58.22 129 ALA A CA 1
ATOM 1052 C C . ALA A 1 129 ? 5.046 -0.154 -22.146 1.00 58.22 129 ALA A C 1
ATOM 1054 O O . ALA A 1 129 ? 3.845 -0.121 -21.878 1.00 58.22 129 ALA A O 1
ATOM 1055 N N . THR A 1 130 ? 5.891 -0.957 -21.498 1.00 68.12 130 THR A N 1
ATOM 1056 C CA . THR A 1 130 ? 5.521 -1.678 -20.276 1.00 68.12 130 THR A CA 1
ATOM 1057 C C . THR A 1 130 ? 5.780 -0.766 -19.079 1.00 68.12 130 THR A C 1
ATOM 1059 O O . THR A 1 130 ? 6.929 -0.488 -18.732 1.00 68.12 130 THR A O 1
ATOM 1062 N N . HIS A 1 131 ? 4.719 -0.277 -18.435 1.00 78.38 131 HIS A N 1
ATOM 1063 C CA . HIS A 1 131 ? 4.854 0.421 -17.156 1.00 78.38 131 HIS A CA 1
ATOM 1064 C C . HIS A 1 131 ? 4.903 -0.609 -16.035 1.00 78.38 131 HIS A C 1
ATOM 1066 O O . HIS A 1 131 ? 3.990 -1.427 -15.922 1.00 78.38 131 HIS A O 1
ATOM 1072 N N . LYS A 1 132 ? 5.931 -0.545 -15.186 1.00 87.69 132 LYS A N 1
ATOM 1073 C CA . LYS A 1 132 ? 5.982 -1.355 -13.970 1.00 87.69 132 LYS A CA 1
ATOM 1074 C C . LYS A 1 132 ? 5.601 -0.530 -12.750 1.00 87.69 132 LYS A C 1
ATOM 1076 O O . LYS A 1 132 ? 5.917 0.658 -12.650 1.00 87.69 132 LYS A O 1
ATOM 1081 N N . TYR A 1 133 ? 4.916 -1.171 -11.823 1.00 93.56 133 TYR A N 1
ATOM 1082 C CA . TYR A 1 133 ? 4.586 -0.600 -10.527 1.00 93.56 133 TYR A CA 1
ATOM 1083 C C . TYR A 1 133 ? 4.624 -1.696 -9.474 1.00 93.56 133 TYR A C 1
ATOM 1085 O O . TYR A 1 133 ? 4.312 -2.844 -9.770 1.00 93.56 133 TYR A O 1
ATOM 1093 N N . TYR A 1 134 ? 4.968 -1.340 -8.246 1.00 96.56 134 TYR A N 1
ATOM 1094 C CA . TYR A 1 134 ? 4.748 -2.215 -7.109 1.00 96.56 134 TYR A CA 1
ATOM 1095 C C . TYR A 1 134 ? 3.319 -2.047 -6.611 1.00 96.56 134 TYR A C 1
ATOM 1097 O O . TYR A 1 134 ? 2.879 -0.926 -6.350 1.00 96.56 134 TYR A O 1
ATOM 1105 N N . ALA A 1 135 ? 2.589 -3.146 -6.492 1.00 97.12 135 ALA A N 1
ATOM 1106 C CA . ALA A 1 135 ? 1.368 -3.199 -5.711 1.00 97.12 135 ALA A CA 1
ATOM 1107 C C . ALA A 1 135 ? 1.742 -3.533 -4.267 1.00 97.12 135 ALA A C 1
ATOM 1109 O O . ALA A 1 135 ? 2.457 -4.497 -4.018 1.00 97.12 135 ALA A O 1
ATOM 1110 N N . VAL A 1 136 ? 1.268 -2.724 -3.325 1.00 98.00 136 VAL A N 1
ATOM 1111 C CA . VAL A 1 136 ? 1.463 -2.933 -1.889 1.00 98.00 136 VAL A CA 1
ATOM 1112 C C . VAL A 1 136 ? 0.094 -3.149 -1.269 1.00 98.00 136 VAL A C 1
ATOM 1114 O O . VAL A 1 136 ? -0.810 -2.346 -1.505 1.00 98.00 136 VAL A O 1
ATOM 1117 N N . LEU A 1 137 ? -0.064 -4.204 -0.473 1.00 97.56 137 LEU A N 1
ATOM 1118 C CA . LEU A 1 137 ? -1.291 -4.510 0.255 1.00 97.56 137 LEU A CA 1
ATOM 1119 C C . LEU A 1 137 ? -0.948 -4.926 1.684 1.00 97.56 137 LEU A C 1
ATOM 1121 O O . LEU A 1 137 ? -0.245 -5.906 1.883 1.00 97.56 137 LEU A O 1
ATOM 1125 N N . CYS A 1 138 ? -1.494 -4.222 2.668 1.00 96.81 138 CYS A N 1
ATOM 1126 C CA . CYS A 1 138 ? -1.371 -4.556 4.083 1.00 96.81 138 CYS A CA 1
ATOM 1127 C C . CYS A 1 138 ? -2.738 -4.884 4.672 1.00 96.81 138 CYS A C 1
ATOM 1129 O O . CYS A 1 138 ? -3.712 -4.176 4.405 1.00 96.81 138 CYS A O 1
ATOM 1131 N N . PHE A 1 139 ? -2.799 -5.918 5.506 1.00 95.81 139 PHE A N 1
ATOM 1132 C CA . PHE A 1 139 ? -3.925 -6.204 6.387 1.00 95.81 139 PHE A CA 1
ATOM 1133 C C . PHE A 1 139 ? -3.562 -5.884 7.835 1.00 95.81 139 PHE A C 1
ATOM 1135 O O . PHE A 1 139 ? -2.424 -6.077 8.252 1.00 95.81 139 PHE A O 1
ATOM 1142 N N . TYR A 1 140 ? -4.559 -5.437 8.592 1.00 93.69 140 TYR A N 1
ATOM 1143 C CA . TYR A 1 140 ? -4.444 -5.096 10.005 1.00 93.69 140 TYR A CA 1
ATOM 1144 C C . TYR A 1 140 ? -5.315 -6.042 10.842 1.00 93.69 140 TYR A C 1
ATOM 1146 O O . TYR A 1 140 ? -6.460 -6.334 10.479 1.00 93.69 140 TYR A O 1
ATOM 1154 N N . GLY A 1 141 ? -4.773 -6.539 11.951 1.00 87.06 141 GLY A N 1
ATOM 1155 C CA . GLY A 1 141 ? -5.474 -7.395 12.904 1.00 87.06 141 GLY A CA 1
ATOM 1156 C C . GLY A 1 141 ? -6.377 -6.574 13.824 1.00 87.06 141 GLY A C 1
ATOM 1157 O O . GLY A 1 141 ? -5.919 -5.598 14.411 1.00 87.06 141 GLY A O 1
ATOM 1158 N N . LYS A 1 142 ? -7.644 -6.992 13.967 1.00 75.25 142 LYS A N 1
ATOM 1159 C CA . LYS A 1 142 ? -8.690 -6.288 14.746 1.00 75.25 142 LYS A CA 1
ATOM 1160 C C . LYS A 1 142 ? -8.853 -4.811 14.307 1.00 75.25 142 LYS A C 1
ATOM 1162 O O . LYS A 1 142 ? -8.517 -3.907 15.073 1.00 75.25 142 LYS A O 1
ATOM 1167 N N . PRO A 1 143 ? -9.308 -4.579 13.061 1.00 59.91 143 PRO A N 1
ATOM 1168 C CA . PRO A 1 143 ? -9.444 -3.241 12.489 1.00 59.91 143 PRO A CA 1
ATOM 1169 C C . PRO A 1 143 ? -10.543 -2.392 13.136 1.00 59.91 143 PRO A C 1
ATOM 1171 O O . PRO A 1 143 ? -11.508 -2.968 13.688 1.00 59.91 143 PRO A O 1
#

Sequence (143 aa):
MDITDEGVYLPEEKLKENQEYDCDLEKKAAHQDLCTKIPPRTDFEPRGRNYAYITTPILNFRPVISPEDALLTAMREWWDTHLRYRGLHGITPQKKDYRLLPFLMMANGRTEAVGCAVDLCYVDKNFNATHKYYAVLCFYGKP

pLDDT: mean 81.24, std 18.3, range [27.72, 98.0]

Foldseek 3Di:
DDDPPPDDDAPPPDLPPAADEDVVQQVVQVPDPLQPDDDDDPWQDLPQKFKDKAWFDDDPNDTPDDLVRQQVVRLVCLLCLCVVDPDNHPDDDDGVSSSNSSNCSVSPSPFRYKHKDKDWYWDDDPPPDITIIIMIMMGTDPD

Organism: Teladorsagia circumcincta (NCBI:txid45464)

Secondary structure (DSSP, 8-state):
--------PPP-S---S--EE-HHHHHHHHTS-SSS-PPPP-S----SEEEEEEEE-EETTEESS-HHHHHHHHHHHHHGGGGG-S--SSPPPPGGGGGGHHHHHHH-TT--EEEEEEEEEEEEETTTEEEEEEEEEEEEE--